Protein AF-A0A951CFN2-F1 (afdb_monomer_lite)

Radius of gyration: 16.42 Å; chains: 1; bounding box: 46×42×39 Å

Sequence (135 aa):
MNLIYYYDVCSMWCALGDEVLAAIQKRYGARVPISRKIALINNGEPMEAGLEQEKWYYDRCDSVTGRRFNHEWIEKSGQSTWVPNAIIQIAEDLGRGDIVRDALKNEGLLGGKPICAAKWRSIWPQRHRDSVLLY

Structure (mmCIF, N/CA/C/O backbone):
data_AF-A0A951CFN2-F1
#
_entry.id   AF-A0A951CFN2-F1
#
loop_
_atom_site.group_PDB
_atom_site.id
_atom_site.type_symbol
_atom_site.label_atom_id
_atom_site.label_alt_id
_atom_site.label_comp_id
_atom_site.label_asym_id
_atom_site.label_entity_id
_atom_site.label_seq_id
_atom_site.pdbx_PDB_ins_code
_atom_site.Cartn_x
_atom_site.Cartn_y
_atom_site.Cartn_z
_atom_site.occupancy
_atom_site.B_iso_or_equiv
_atom_site.auth_seq_id
_atom_site.auth_comp_id
_atom_site.auth_asym_id
_atom_site.auth_atom_id
_atom_site.pdbx_PDB_model_num
ATOM 1 N N . MET A 1 1 ? -21.581 0.044 14.397 1.00 76.12 1 MET A N 1
ATOM 2 C CA . MET A 1 1 ? -21.236 -0.037 12.960 1.00 76.12 1 MET A CA 1
ATOM 3 C C . MET A 1 1 ? -19.751 -0.348 12.869 1.00 76.12 1 MET A C 1
ATOM 5 O O . MET A 1 1 ? -18.993 0.362 13.512 1.00 76.12 1 MET A O 1
ATOM 9 N N . ASN A 1 2 ? -19.346 -1.396 12.151 1.00 90.44 2 ASN A N 1
ATOM 10 C CA . ASN A 1 2 ? -17.934 -1.690 11.883 1.00 90.44 2 ASN A CA 1
ATOM 11 C C . ASN A 1 2 ? -17.636 -1.342 10.425 1.00 90.44 2 ASN A C 1
ATOM 13 O O . ASN A 1 2 ? -18.364 -1.800 9.544 1.00 90.44 2 ASN A O 1
ATOM 17 N N . LEU A 1 3 ? -16.612 -0.527 10.174 1.00 94.56 3 LEU A N 1
ATOM 18 C CA . LEU A 1 3 ? -16.198 -0.191 8.817 1.00 94.56 3 LEU A CA 1
ATOM 19 C C . LEU A 1 3 ? -15.168 -1.220 8.356 1.00 94.56 3 LEU A C 1
ATOM 21 O O . LEU A 1 3 ? -14.098 -1.337 8.945 1.00 94.56 3 LEU A O 1
ATOM 25 N N . ILE A 1 4 ? -15.495 -1.971 7.308 1.00 95.44 4 ILE A N 1
ATOM 26 C CA . ILE A 1 4 ? -14.566 -2.927 6.703 1.00 95.44 4 ILE A CA 1
ATOM 27 C C . ILE A 1 4 ? -13.969 -2.280 5.458 1.00 95.44 4 ILE A C 1
ATOM 29 O O . ILE A 1 4 ? -14.689 -1.972 4.511 1.00 95.44 4 ILE A O 1
ATOM 33 N N . TYR A 1 5 ? -12.656 -2.083 5.469 1.00 94.88 5 TYR A N 1
ATOM 34 C CA . TYR A 1 5 ? -11.898 -1.564 4.344 1.00 94.88 5 TYR A CA 1
ATOM 35 C C . TYR A 1 5 ? -11.246 -2.702 3.567 1.00 94.88 5 TYR A C 1
ATOM 37 O O . TYR A 1 5 ? -10.348 -3.382 4.068 1.00 94.88 5 TYR A O 1
ATOM 45 N N . TYR A 1 6 ? -11.719 -2.899 2.343 1.00 94.00 6 TYR A N 1
ATOM 46 C CA . TYR A 1 6 ? -11.128 -3.824 1.389 1.00 94.00 6 TYR A CA 1
ATOM 47 C C . TYR A 1 6 ? -10.022 -3.111 0.619 1.00 94.00 6 TYR A C 1
ATOM 49 O O . TYR A 1 6 ? -10.272 -2.045 0.056 1.00 94.00 6 TYR A O 1
ATOM 57 N N . TYR A 1 7 ? -8.810 -3.664 0.619 1.00 93.88 7 TYR A N 1
ATOM 58 C CA . TYR A 1 7 ? -7.655 -2.976 0.049 1.00 93.88 7 TYR A CA 1
ATOM 59 C C . TYR A 1 7 ? -6.640 -3.912 -0.599 1.00 93.88 7 TYR A C 1
ATOM 61 O O . TYR A 1 7 ? -6.541 -5.088 -0.260 1.00 93.88 7 TYR A O 1
ATOM 69 N N . ASP A 1 8 ? -5.861 -3.335 -1.505 1.00 91.38 8 ASP A N 1
ATOM 70 C CA . ASP A 1 8 ? -4.626 -3.895 -2.035 1.00 91.38 8 ASP A CA 1
ATOM 71 C C . ASP A 1 8 ? -3.461 -3.091 -1.448 1.00 91.38 8 ASP A C 1
ATOM 73 O O . ASP A 1 8 ? -3.474 -1.855 -1.476 1.00 91.38 8 ASP A O 1
ATOM 77 N N . VAL A 1 9 ? -2.468 -3.770 -0.870 1.00 90.56 9 VAL A N 1
ATOM 78 C CA . VAL A 1 9 ? -1.403 -3.098 -0.111 1.00 90.56 9 VAL A CA 1
ATOM 79 C C . VAL A 1 9 ? -0.488 -2.229 -0.976 1.00 90.56 9 VAL A C 1
ATOM 81 O O . VAL A 1 9 ? 0.074 -1.258 -0.467 1.00 90.56 9 VAL A O 1
ATOM 84 N N . CYS A 1 10 ? -0.381 -2.528 -2.272 1.00 87.88 10 CYS A N 1
ATOM 85 C CA . CYS A 1 10 ? 0.452 -1.798 -3.227 1.00 87.88 10 CYS A CA 1
ATOM 86 C C . CYS A 1 10 ? -0.368 -0.965 -4.223 1.00 87.88 10 CYS A C 1
ATOM 88 O O . CYS A 1 10 ? 0.180 -0.439 -5.188 1.00 87.88 10 CYS A O 1
ATOM 90 N N . SER A 1 11 ? -1.670 -0.792 -3.989 1.00 88.69 11 SER A N 1
ATOM 91 C CA . SER A 1 11 ? -2.496 0.106 -4.793 1.00 88.69 11 SER A CA 1
ATOM 92 C C . SER A 1 11 ? -2.350 1.558 -4.338 1.00 88.69 11 SER A C 1
ATOM 94 O O . SER A 1 11 ? -2.632 1.896 -3.185 1.00 88.69 11 SER A O 1
ATOM 96 N N . MET A 1 12 ? -2.001 2.450 -5.272 1.00 90.12 12 MET A N 1
ATOM 97 C CA . MET A 1 12 ? -1.984 3.899 -5.026 1.00 90.12 12 MET A CA 1
ATOM 98 C C . MET A 1 12 ? -3.346 4.439 -4.561 1.00 90.12 12 MET A C 1
ATOM 100 O O . MET A 1 12 ? -3.410 5.297 -3.684 1.00 90.12 12 MET A O 1
ATOM 104 N N . TRP A 1 13 ? -4.451 3.891 -5.080 1.00 90.75 13 TRP A N 1
ATOM 105 C CA . TRP A 1 13 ? -5.796 4.286 -4.654 1.00 90.75 13 TRP A CA 1
ATOM 106 C C . TRP A 1 13 ? -6.072 3.868 -3.220 1.00 90.75 13 TRP A C 1
ATOM 108 O O . TRP A 1 13 ? -6.681 4.620 -2.461 1.00 90.75 13 TRP A O 1
ATOM 118 N N . CYS A 1 14 ? -5.598 2.683 -2.838 1.00 92.94 14 CYS A N 1
ATOM 119 C CA . CYS A 1 14 ? -5.745 2.220 -1.472 1.00 92.94 14 CYS A CA 1
ATOM 120 C C . CYS A 1 14 ? -4.906 3.057 -0.504 1.00 92.94 14 CYS A C 1
ATOM 122 O O . CYS A 1 14 ? -5.406 3.380 0.570 1.00 92.94 14 CYS A O 1
ATOM 124 N N . ALA A 1 15 ? -3.704 3.481 -0.905 1.00 92.12 15 ALA A N 1
ATOM 125 C CA . ALA A 1 15 ? -2.873 4.378 -0.107 1.00 92.12 15 ALA A CA 1
ATOM 126 C C . ALA A 1 15 ? -3.548 5.736 0.146 1.00 92.12 15 ALA A C 1
ATOM 128 O O . ALA A 1 15 ? -3.550 6.212 1.279 1.00 92.12 15 ALA A O 1
ATOM 129 N N . LEU A 1 16 ? -4.199 6.322 -0.865 1.00 93.12 16 LEU A N 1
ATOM 130 C CA . LEU A 1 16 ? -5.037 7.515 -0.675 1.00 93.12 16 LEU A CA 1
ATOM 131 C C . LEU A 1 16 ? -6.214 7.235 0.275 1.00 93.12 16 LEU A C 1
ATOM 133 O O . LEU A 1 16 ? -6.522 8.038 1.156 1.00 93.12 16 LEU A O 1
ATOM 137 N N . GLY A 1 17 ? -6.861 6.075 0.137 1.00 94.19 17 GLY A N 1
ATOM 138 C CA . GLY A 1 17 ? -7.929 5.647 1.039 1.00 94.19 17 GLY A CA 1
ATOM 139 C C . GLY A 1 17 ? -7.468 5.488 2.492 1.00 94.19 17 GLY A C 1
ATOM 140 O O . GLY A 1 17 ? -8.214 5.824 3.410 1.00 94.19 17 GLY A O 1
ATOM 141 N N . ASP A 1 18 ? -6.228 5.056 2.732 1.00 92.56 18 ASP A N 1
ATOM 142 C CA . ASP A 1 18 ? -5.675 4.957 4.085 1.00 92.56 18 ASP A CA 1
ATOM 143 C C . ASP A 1 18 ? -5.528 6.319 4.765 1.00 92.56 18 ASP A C 1
ATOM 145 O O . ASP A 1 18 ? -5.753 6.417 5.973 1.00 92.56 18 ASP A O 1
ATOM 149 N N . GLU A 1 19 ? -5.212 7.377 4.013 1.00 92.50 19 GLU A N 1
ATOM 150 C CA . GLU A 1 19 ? -5.173 8.746 4.542 1.00 92.50 19 GLU A CA 1
ATOM 151 C C . GLU A 1 19 ? -6.574 9.184 5.012 1.00 92.50 19 GLU A C 1
ATOM 153 O O . GLU A 1 19 ? -6.732 9.756 6.098 1.00 92.50 19 GLU A O 1
ATOM 158 N N . VAL A 1 20 ? -7.618 8.818 4.259 1.00 94.62 20 VAL A N 1
ATOM 159 C CA . VAL A 1 20 ? -9.019 9.039 4.657 1.00 94.62 20 VAL A CA 1
ATOM 160 C C . VAL A 1 20 ? -9.367 8.238 5.914 1.00 94.62 20 VAL A C 1
ATOM 162 O O . VAL A 1 20 ? -9.970 8.781 6.844 1.00 94.62 20 VAL A O 1
ATOM 165 N N . LEU A 1 21 ? -8.959 6.968 5.996 1.00 94.94 21 LEU A N 1
ATOM 166 C CA . LEU A 1 21 ? -9.176 6.151 7.193 1.00 94.94 21 LEU A CA 1
ATOM 167 C C . LEU A 1 21 ? -8.457 6.713 8.419 1.00 94.94 21 LEU A C 1
ATOM 169 O O . LEU A 1 21 ? -9.031 6.715 9.507 1.00 94.94 21 LEU A O 1
ATOM 173 N N . ALA A 1 22 ? -7.236 7.225 8.259 1.00 93.62 22 ALA A N 1
ATOM 174 C CA . ALA A 1 22 ? -6.503 7.878 9.337 1.00 93.62 22 ALA A CA 1
ATOM 175 C C . ALA A 1 22 ? -7.249 9.124 9.839 1.00 93.62 22 ALA A C 1
ATOM 177 O O . ALA A 1 22 ? -7.372 9.329 11.050 1.00 93.62 22 ALA A O 1
ATOM 178 N N . ALA A 1 23 ? -7.823 9.923 8.934 1.00 95.75 23 ALA A N 1
ATOM 179 C CA . ALA A 1 23 ? -8.653 11.070 9.298 1.00 95.75 23 ALA A CA 1
ATOM 180 C C . ALA A 1 23 ? -9.942 10.654 10.034 1.00 95.75 23 ALA A C 1
ATOM 182 O O . ALA A 1 23 ? -10.303 11.271 11.042 1.00 95.75 23 ALA A O 1
ATOM 183 N N . ILE A 1 24 ? -10.610 9.584 9.583 1.00 95.38 24 ILE A N 1
ATOM 184 C CA . ILE A 1 24 ? -11.781 9.000 10.259 1.00 95.38 24 ILE A CA 1
ATOM 185 C C . ILE A 1 24 ? -11.398 8.536 11.666 1.00 95.38 24 ILE A C 1
ATOM 187 O O . ILE A 1 24 ? -12.052 8.924 12.635 1.00 95.38 24 ILE A O 1
ATOM 191 N N . GLN A 1 25 ? -10.314 7.772 11.800 1.00 94.62 25 GLN A N 1
ATOM 192 C CA . GLN A 1 25 ? -9.847 7.261 13.086 1.00 94.62 25 GLN A CA 1
ATOM 193 C C . GLN A 1 25 ? -9.488 8.403 14.043 1.00 94.62 25 GLN A C 1
ATOM 195 O O . GLN A 1 25 ? -9.892 8.379 15.204 1.00 94.62 25 GLN A O 1
ATOM 200 N N . LYS A 1 26 ? -8.798 9.442 13.558 1.00 96.44 26 LYS A N 1
ATOM 201 C CA . LYS A 1 26 ? -8.453 10.633 14.348 1.00 96.44 26 LYS A CA 1
ATOM 202 C C . LYS A 1 26 ? -9.694 11.373 14.854 1.00 96.44 26 LYS A C 1
ATOM 204 O O . LYS A 1 26 ? -9.702 11.855 15.982 1.00 96.44 26 LYS A O 1
ATOM 209 N N . ARG A 1 27 ? -10.742 11.480 14.031 1.00 96.88 27 ARG A N 1
ATOM 210 C CA . ARG A 1 27 ? -11.967 12.226 14.363 1.00 96.88 27 ARG A CA 1
ATOM 211 C C . ARG A 1 27 ? -12.932 11.436 15.246 1.00 96.88 27 ARG A C 1
ATOM 213 O O . ARG A 1 27 ? -13.576 12.006 16.130 1.00 96.88 27 ARG A O 1
ATOM 220 N N . TYR A 1 28 ? -13.077 10.140 14.994 1.00 95.56 28 TYR A N 1
ATOM 221 C CA . TYR A 1 28 ? -14.126 9.327 15.607 1.00 95.56 28 TYR A CA 1
ATOM 222 C C . TYR A 1 28 ? -13.605 8.333 16.648 1.00 95.56 28 TYR A C 1
ATOM 224 O O . TYR A 1 28 ? -14.371 7.960 17.542 1.00 95.56 28 TYR A O 1
ATOM 232 N N . GLY A 1 29 ? -12.318 7.985 16.613 1.00 93.50 29 GLY A N 1
ATOM 233 C CA . GLY A 1 29 ? -11.694 7.057 17.550 1.00 93.50 29 GLY A CA 1
ATOM 234 C C . GLY A 1 29 ? -12.393 5.698 17.560 1.00 93.50 29 GLY A C 1
ATOM 235 O O . GLY A 1 29 ? -12.882 5.221 16.540 1.00 93.50 29 GLY A O 1
ATOM 236 N N . ALA A 1 30 ? -12.517 5.099 18.744 1.00 93.44 30 ALA A N 1
ATOM 237 C CA . ALA A 1 30 ? -13.148 3.790 18.926 1.00 93.44 30 ALA A CA 1
ATOM 238 C C . ALA A 1 30 ? -14.654 3.739 18.579 1.00 93.44 30 ALA A C 1
ATOM 240 O O . ALA A 1 30 ? -15.234 2.658 18.543 1.00 93.44 30 ALA A O 1
ATOM 241 N N . ARG A 1 31 ? -15.305 4.882 18.304 1.00 95.19 31 ARG A N 1
ATOM 242 C CA . ARG A 1 31 ? -16.728 4.923 17.911 1.00 95.19 31 ARG A CA 1
ATOM 243 C C . ARG A 1 31 ? -16.977 4.321 16.528 1.00 95.19 31 ARG A C 1
ATOM 245 O O . ARG A 1 31 ? -18.089 3.880 16.250 1.00 95.19 31 ARG A O 1
ATOM 252 N N . VAL A 1 32 ? -15.957 4.328 15.672 1.00 94.56 32 VAL A N 1
ATOM 253 C CA . VAL A 1 32 ? -15.985 3.711 14.345 1.00 94.56 32 VAL A CA 1
ATOM 254 C C . VAL A 1 32 ? -14.806 2.745 14.277 1.00 94.56 32 VAL A C 1
ATOM 256 O O . VAL A 1 32 ? -13.729 3.142 13.842 1.00 94.56 32 VAL A O 1
ATOM 259 N N . PRO A 1 33 ? -14.962 1.498 14.755 1.00 93.75 33 PRO A N 1
ATOM 260 C CA . PRO A 1 33 ? -13.933 0.489 14.561 1.00 93.75 33 PRO A CA 1
ATOM 261 C C . PRO A 1 3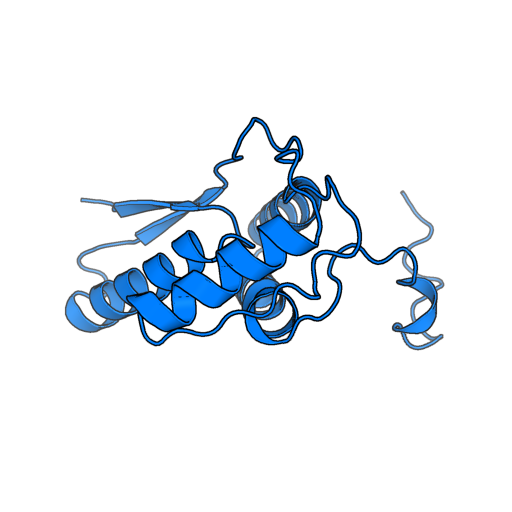3 ? -13.721 0.252 13.061 1.00 93.75 33 PRO A C 1
ATOM 263 O O . PRO A 1 33 ? -14.678 0.233 12.279 1.00 93.75 33 PRO A O 1
ATOM 266 N N . ILE A 1 34 ? -12.451 0.110 12.680 1.00 93.94 34 ILE A N 1
ATOM 267 C CA . ILE A 1 34 ? -12.013 -0.111 11.303 1.00 93.94 34 ILE A CA 1
ATOM 268 C C . ILE A 1 34 ? -11.343 -1.480 11.242 1.00 93.94 34 ILE A C 1
ATOM 270 O O . ILE A 1 34 ? -10.330 -1.714 11.898 1.00 93.94 34 ILE A O 1
ATOM 274 N N . SER A 1 35 ? -11.896 -2.378 10.436 1.00 92.25 35 SER A N 1
ATOM 275 C CA . SER A 1 35 ? -11.266 -3.647 10.070 1.00 92.25 35 SER A CA 1
ATOM 276 C C . SER A 1 35 ? -10.734 -3.563 8.646 1.00 92.25 35 SER A C 1
ATOM 278 O O . SER A 1 35 ? -11.333 -2.901 7.801 1.00 92.25 35 SER A O 1
ATOM 280 N N . ARG A 1 36 ? -9.633 -4.255 8.356 1.00 92.38 36 ARG A N 1
ATOM 281 C CA . ARG A 1 36 ? -9.058 -4.328 7.009 1.00 92.38 36 ARG A CA 1
ATOM 282 C C . ARG A 1 36 ? -9.152 -5.746 6.474 1.00 92.38 36 ARG A C 1
ATOM 284 O O . ARG A 1 36 ? -9.045 -6.700 7.239 1.00 92.38 36 ARG A O 1
ATOM 291 N N . LYS A 1 37 ? -9.373 -5.874 5.171 1.00 92.62 37 LYS A N 1
ATOM 292 C CA . LYS A 1 37 ? -9.350 -7.149 4.455 1.00 92.62 37 LYS A CA 1
ATOM 293 C C . LYS A 1 37 ? -8.666 -6.960 3.113 1.00 92.62 37 LYS A C 1
ATOM 295 O O . LYS A 1 37 ? -8.904 -5.959 2.443 1.00 92.62 37 LYS A O 1
ATOM 300 N N . ILE A 1 38 ? -7.843 -7.922 2.719 1.00 91.62 38 ILE A N 1
ATOM 301 C CA . ILE A 1 38 ? -7.229 -7.902 1.395 1.00 91.62 38 ILE A CA 1
ATOM 302 C C . ILE A 1 38 ? -8.300 -8.143 0.332 1.00 91.62 38 ILE A C 1
ATOM 304 O O . ILE A 1 38 ? -9.153 -9.019 0.479 1.00 91.62 38 ILE A O 1
ATOM 308 N N . ALA A 1 39 ? -8.255 -7.345 -0.731 1.00 89.25 39 ALA A N 1
ATOM 309 C CA . ALA A 1 39 ? -9.045 -7.534 -1.934 1.00 89.25 39 ALA A CA 1
ATOM 310 C C . ALA A 1 39 ? -8.108 -7.638 -3.131 1.00 89.25 39 ALA A C 1
ATOM 312 O O . ALA A 1 39 ? -7.387 -6.698 -3.458 1.00 89.25 39 ALA A O 1
ATOM 313 N N . LEU A 1 40 ? -8.128 -8.802 -3.776 1.00 80.12 40 LEU A N 1
ATOM 314 C CA . LEU A 1 40 ? -7.329 -9.050 -4.964 1.00 80.12 40 LEU A CA 1
ATOM 315 C C . LEU A 1 40 ? -8.006 -8.413 -6.177 1.00 80.12 40 LEU A C 1
ATOM 317 O O . LEU A 1 40 ? -9.136 -8.759 -6.526 1.00 80.12 40 LEU A O 1
ATOM 321 N N . ILE A 1 41 ? -7.299 -7.502 -6.837 1.00 72.50 41 ILE A N 1
ATOM 322 C CA . ILE A 1 41 ? -7.687 -7.005 -8.157 1.00 72.50 41 ILE A CA 1
ATOM 323 C C . ILE A 1 41 ? -7.373 -8.105 -9.174 1.00 72.50 41 ILE A C 1
ATOM 325 O O . ILE A 1 41 ? -6.310 -8.715 -9.099 1.00 72.50 41 ILE A O 1
ATOM 329 N N . ASN A 1 42 ? -8.301 -8.384 -10.096 1.00 75.56 42 ASN A N 1
ATOM 330 C CA . ASN A 1 42 ? -8.130 -9.396 -11.146 1.00 75.56 42 ASN A CA 1
ATOM 331 C C . ASN A 1 42 ? -7.680 -10.777 -10.611 1.00 75.56 42 ASN A C 1
ATOM 333 O O . ASN A 1 42 ? -6.778 -11.398 -11.157 1.00 75.56 42 ASN A O 1
ATOM 337 N N . ASN A 1 43 ? -8.229 -11.232 -9.475 1.00 72.31 43 ASN A N 1
ATOM 338 C CA . ASN A 1 43 ? -7.804 -12.465 -8.782 1.00 72.31 43 ASN A CA 1
ATOM 339 C C . ASN A 1 43 ? -6.302 -12.530 -8.417 1.00 72.31 43 ASN A C 1
ATOM 341 O O . ASN A 1 43 ? -5.776 -13.602 -8.126 1.00 72.31 43 ASN A O 1
ATOM 345 N N . GLY A 1 44 ? -5.608 -11.390 -8.383 1.00 70.81 44 GLY A N 1
ATOM 346 C CA . GLY A 1 44 ? -4.168 -11.313 -8.141 1.00 70.81 44 GLY A CA 1
ATOM 347 C C . GLY A 1 44 ? -3.328 -11.542 -9.398 1.00 70.81 44 GLY A C 1
ATOM 348 O O . GLY A 1 44 ? -2.099 -11.566 -9.311 1.00 70.81 44 GLY A O 1
ATOM 349 N N . GLU A 1 45 ? -3.958 -11.692 -10.561 1.00 75.31 45 GLU A N 1
ATOM 350 C CA . GLU A 1 45 ? -3.264 -11.685 -11.838 1.00 75.31 45 GLU A CA 1
ATOM 351 C C . GLU A 1 45 ? -2.790 -10.267 -12.179 1.00 75.31 45 GLU A C 1
ATOM 353 O O . GLU A 1 45 ? -3.410 -9.276 -11.773 1.00 75.31 45 GLU A O 1
ATOM 358 N N . PRO A 1 46 ? -1.681 -10.138 -12.919 1.00 73.12 46 PRO A N 1
ATOM 359 C CA . PRO A 1 46 ? -1.224 -8.836 -13.361 1.00 73.12 46 PRO A CA 1
ATOM 360 C C . PRO A 1 46 ? -2.268 -8.155 -14.240 1.00 73.12 46 PRO A C 1
ATOM 362 O O . PRO A 1 46 ? -2.933 -8.802 -15.046 1.00 73.12 46 PRO A O 1
ATOM 365 N N . MET A 1 47 ? -2.368 -6.834 -14.133 1.00 68.69 47 MET A N 1
ATOM 366 C CA . MET A 1 47 ? -2.976 -6.066 -15.212 1.00 68.69 47 MET A CA 1
ATOM 367 C C . MET A 1 47 ? -1.926 -5.956 -16.323 1.00 68.69 47 MET A C 1
ATOM 369 O O . MET A 1 47 ? -0.773 -5.622 -16.045 1.00 68.69 47 MET A O 1
ATOM 373 N N . GLU A 1 48 ? -2.279 -6.309 -17.561 1.00 66.19 48 GLU A N 1
ATOM 374 C CA . GLU A 1 48 ? -1.363 -6.273 -18.712 1.00 66.19 48 GLU A CA 1
ATOM 375 C C . GLU A 1 48 ? -1.061 -4.827 -19.140 1.00 66.19 48 GLU A C 1
ATOM 377 O O . GLU A 1 48 ? -1.496 -4.351 -20.185 1.00 66.19 48 GLU A O 1
ATOM 382 N N . ALA A 1 49 ? -0.322 -4.105 -18.302 1.00 69.31 49 ALA A N 1
ATOM 383 C CA . ALA A 1 49 ? 0.185 -2.777 -18.586 1.00 69.31 49 ALA A CA 1
ATOM 384 C C . ALA A 1 49 ? 1.695 -2.838 -18.868 1.00 69.31 49 ALA A C 1
ATOM 386 O O . ALA A 1 49 ? 2.476 -3.525 -18.192 1.00 69.31 49 ALA A O 1
ATOM 387 N N . GLY A 1 50 ? 2.123 -2.113 -19.900 1.00 80.19 50 GLY A N 1
ATOM 388 C CA . GLY A 1 50 ? 3.541 -1.850 -20.145 1.00 80.19 50 GLY A CA 1
ATOM 389 C C . GLY A 1 50 ? 4.122 -0.903 -19.089 1.00 80.19 50 GLY A C 1
ATOM 390 O O . GLY A 1 50 ? 3.387 -0.158 -18.443 1.00 80.19 50 GLY A O 1
ATOM 391 N N . LEU A 1 51 ? 5.453 -0.873 -18.948 1.00 82.62 51 LEU A N 1
ATOM 392 C CA . LEU A 1 51 ? 6.133 0.013 -17.986 1.00 82.62 51 LEU A CA 1
ATOM 393 C C . LEU A 1 51 ? 5.796 1.500 -18.202 1.00 82.62 51 LEU A C 1
ATOM 395 O O . LEU A 1 51 ? 5.639 2.240 -17.235 1.00 82.62 51 LEU A O 1
ATOM 399 N N . GLU A 1 52 ? 5.643 1.939 -19.455 1.00 87.31 52 GLU A N 1
ATOM 400 C CA . GLU A 1 52 ? 5.241 3.318 -19.772 1.00 87.31 52 G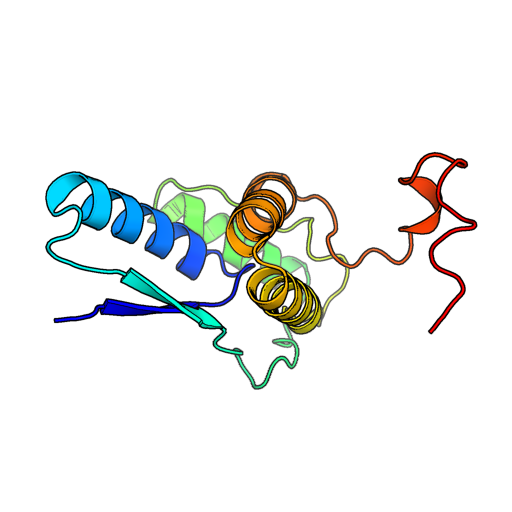LU A CA 1
ATOM 401 C C . GLU A 1 52 ? 3.808 3.630 -19.321 1.00 87.31 52 GLU A C 1
ATOM 403 O O . GLU A 1 52 ? 3.538 4.727 -18.835 1.00 87.31 52 GLU A O 1
ATOM 408 N N . GLN A 1 53 ? 2.897 2.661 -19.441 1.00 87.81 53 GLN A N 1
ATOM 409 C CA . GLN A 1 53 ? 1.508 2.818 -19.018 1.00 87.81 53 GLN A CA 1
ATOM 410 C C . GLN A 1 53 ? 1.398 2.870 -17.493 1.00 87.81 53 GLN A C 1
ATOM 412 O O . GLN A 1 53 ? 0.675 3.718 -16.973 1.00 87.81 53 GLN A O 1
ATOM 417 N N . GLU A 1 54 ? 2.148 2.026 -16.782 1.00 86.12 54 GLU A N 1
ATOM 418 C CA . GLU A 1 54 ? 2.259 2.085 -15.320 1.00 86.12 54 GLU A CA 1
ATOM 419 C C . GLU A 1 54 ? 2.851 3.422 -14.863 1.00 86.12 54 GLU A C 1
ATOM 421 O O . GLU A 1 54 ? 2.292 4.093 -13.995 1.00 86.12 54 GLU A O 1
ATOM 426 N N . LYS A 1 55 ? 3.926 3.885 -15.514 1.00 90.06 55 LYS A N 1
ATOM 427 C CA . LYS A 1 55 ? 4.510 5.199 -15.231 1.00 90.06 55 LYS A CA 1
ATOM 428 C C . LYS A 1 55 ? 3.488 6.323 -15.404 1.00 90.06 55 LYS A C 1
ATOM 430 O O . LYS A 1 55 ? 3.295 7.118 -14.487 1.00 90.06 55 LYS A O 1
ATOM 435 N N . TRP A 1 56 ? 2.804 6.373 -16.548 1.00 91.06 56 TRP A N 1
ATOM 436 C CA . TRP A 1 56 ? 1.752 7.362 -16.793 1.00 91.06 56 TRP A CA 1
ATOM 437 C C . TRP A 1 56 ? 0.637 7.279 -15.742 1.00 91.06 56 TRP A C 1
ATOM 439 O O . TRP A 1 56 ? 0.156 8.305 -15.253 1.00 91.06 56 TRP A O 1
ATOM 449 N N . TYR A 1 57 ? 0.236 6.062 -15.368 1.00 89.00 57 TYR A N 1
ATOM 450 C CA . TYR A 1 57 ? -0.821 5.833 -14.393 1.00 89.00 57 TYR A CA 1
ATOM 451 C C . TYR A 1 57 ? -0.468 6.380 -13.005 1.00 89.00 57 TYR A C 1
ATOM 453 O O . TYR A 1 57 ? -1.341 6.944 -12.343 1.00 89.00 57 TYR A O 1
ATOM 461 N N . TYR A 1 58 ? 0.795 6.275 -12.591 1.00 90.94 58 TYR A N 1
ATOM 462 C CA . TYR A 1 58 ? 1.297 6.858 -11.346 1.00 90.94 58 TYR A CA 1
ATOM 463 C C . TYR A 1 58 ? 1.477 8.380 -11.449 1.00 90.94 58 TYR A C 1
ATOM 465 O O . TYR A 1 58 ? 1.024 9.110 -10.566 1.00 90.94 58 TYR A O 1
ATOM 473 N N . ASP A 1 59 ? 2.061 8.882 -12.541 1.00 91.69 59 ASP A N 1
ATOM 474 C CA . ASP A 1 59 ? 2.293 10.320 -12.749 1.00 91.69 59 ASP A CA 1
ATOM 475 C C . ASP A 1 59 ? 0.980 11.124 -12.772 1.00 91.69 59 ASP A C 1
ATOM 477 O O . ASP A 1 59 ? 0.905 12.242 -12.248 1.00 91.69 59 ASP A O 1
ATOM 481 N N . ARG A 1 60 ? -0.101 10.551 -13.325 1.00 92.69 60 ARG A N 1
ATOM 482 C CA . ARG A 1 60 ? -1.412 11.221 -13.333 1.00 92.69 60 ARG A CA 1
ATOM 483 C C . ARG A 1 60 ? -1.966 11.421 -11.921 1.00 92.69 60 ARG A C 1
ATOM 485 O O . ARG A 1 60 ? -2.751 12.341 -11.708 1.00 92.69 60 ARG A O 1
ATOM 492 N N . CYS A 1 61 ? -1.599 10.558 -10.970 1.00 91.44 61 CYS A N 1
ATOM 493 C CA . CYS A 1 61 ? -2.058 10.667 -9.590 1.00 91.44 61 CYS A CA 1
ATOM 494 C C . CYS A 1 61 ? -1.578 11.978 -8.972 1.00 91.44 61 CYS A C 1
ATOM 496 O O . CYS A 1 61 ? -2.377 12.689 -8.366 1.00 91.44 61 CYS A O 1
ATOM 498 N N . ASP A 1 62 ? -0.314 12.335 -9.201 1.00 92.69 62 ASP A N 1
ATOM 499 C CA . ASP A 1 62 ? 0.259 13.598 -8.735 1.00 92.69 62 ASP A CA 1
ATOM 500 C C . ASP A 1 62 ? -0.480 14.789 -9.356 1.00 92.69 62 ASP A C 1
ATOM 502 O O . ASP A 1 62 ? -0.962 15.674 -8.657 1.00 92.69 62 ASP A O 1
ATOM 506 N N . SER A 1 63 ? -0.720 14.733 -10.668 1.00 90.94 63 SER A N 1
ATOM 507 C CA . SER A 1 63 ? -1.442 15.794 -11.382 1.00 90.94 63 SER A CA 1
ATOM 508 C C . SER A 1 63 ? -2.879 16.010 -10.881 1.00 90.94 63 SER A C 1
ATOM 510 O O . SER A 1 63 ? -3.373 17.134 -10.903 1.00 90.94 63 SER A O 1
ATOM 512 N N . VAL A 1 64 ? -3.569 14.948 -10.448 1.00 91.62 64 VAL A N 1
ATOM 513 C CA . VAL A 1 64 ? -4.982 15.010 -10.023 1.00 91.62 64 VAL A CA 1
ATOM 514 C C . VAL A 1 64 ? -5.137 15.260 -8.523 1.00 91.62 64 VAL A C 1
ATOM 516 O O . VAL A 1 64 ? -6.080 15.926 -8.104 1.00 91.62 64 VAL A O 1
ATOM 519 N N . THR A 1 65 ? -4.247 14.704 -7.702 1.00 90.69 65 THR A N 1
ATOM 520 C CA . THR A 1 65 ? -4.400 14.674 -6.236 1.00 90.69 65 THR A CA 1
ATOM 521 C C . THR A 1 65 ? -3.325 15.466 -5.494 1.00 90.69 65 THR A C 1
ATOM 523 O O . THR A 1 65 ? -3.458 15.683 -4.293 1.00 90.69 65 THR A O 1
ATOM 526 N N . GLY A 1 66 ? -2.250 15.875 -6.176 1.00 91.44 66 GLY A N 1
ATOM 527 C CA . GLY A 1 66 ? -1.030 16.401 -5.556 1.00 91.44 66 GLY A CA 1
ATOM 528 C C . GLY A 1 66 ? -0.217 15.341 -4.805 1.00 91.44 66 GLY A C 1
ATOM 529 O O . GLY A 1 66 ? 0.704 15.681 -4.060 1.00 91.44 66 GLY A O 1
ATOM 530 N N . ARG A 1 67 ? -0.585 14.055 -4.930 1.00 90.94 67 ARG A N 1
ATOM 531 C CA . ARG A 1 67 ? 0.092 12.938 -4.274 1.00 90.94 67 ARG A CA 1
ATOM 532 C C . ARG A 1 67 ? 0.926 12.153 -5.272 1.00 90.94 67 ARG A C 1
ATOM 534 O O . ARG A 1 67 ? 0.398 11.482 -6.159 1.00 90.94 67 ARG A O 1
ATOM 541 N N . ARG A 1 68 ? 2.237 12.180 -5.052 1.00 92.25 68 ARG A N 1
ATOM 542 C CA . ARG A 1 68 ? 3.206 11.405 -5.819 1.00 92.25 68 ARG A CA 1
ATOM 543 C C . ARG A 1 68 ? 3.455 10.035 -5.191 1.00 92.25 68 ARG A C 1
ATOM 545 O O . ARG A 1 68 ? 3.776 9.938 -4.007 1.00 92.25 68 ARG A O 1
ATOM 552 N N . PHE A 1 69 ? 3.363 9.005 -6.021 1.00 93.38 69 PHE A N 1
ATOM 553 C CA . PHE A 1 69 ? 3.767 7.632 -5.724 1.00 93.38 69 PHE A CA 1
ATOM 554 C C . PHE A 1 69 ? 4.899 7.231 -6.675 1.00 93.38 69 PHE A C 1
ATOM 556 O O . PHE A 1 69 ? 5.022 7.802 -7.760 1.00 93.38 69 PHE A O 1
ATOM 563 N N . ASN A 1 70 ? 5.734 6.272 -6.280 1.00 91.56 70 ASN A N 1
ATOM 564 C CA . ASN A 1 70 ? 6.830 5.788 -7.113 1.00 91.56 70 ASN A CA 1
ATOM 565 C C . ASN A 1 70 ? 6.412 4.473 -7.790 1.00 91.56 70 ASN A C 1
ATOM 567 O O . ASN A 1 70 ? 5.938 3.565 -7.117 1.00 91.56 70 ASN A O 1
ATOM 571 N N . HIS A 1 71 ? 6.569 4.370 -9.110 1.00 88.88 71 HIS A N 1
ATOM 572 C CA . HIS A 1 71 ? 6.253 3.161 -9.876 1.00 88.88 71 HIS A CA 1
ATOM 573 C C . HIS A 1 71 ? 7.445 2.187 -9.979 1.00 88.88 71 HIS A C 1
ATOM 575 O O . HIS A 1 71 ? 7.278 1.074 -10.462 1.00 88.88 71 HIS A O 1
ATOM 581 N N . GLU A 1 72 ? 8.649 2.566 -9.532 1.00 89.69 72 GLU A N 1
ATOM 582 C CA . GLU A 1 72 ? 9.890 1.778 -9.679 1.00 89.69 72 GLU A CA 1
ATOM 583 C C . GLU A 1 72 ? 9.904 0.462 -8.884 1.00 89.69 72 GLU A C 1
ATOM 585 O O . GLU A 1 72 ? 10.719 -0.416 -9.165 1.00 89.69 72 GLU A O 1
ATOM 590 N N . TRP A 1 73 ? 8.976 0.271 -7.939 1.00 87.12 73 TRP A N 1
ATOM 591 C CA . TRP A 1 73 ? 8.793 -1.030 -7.284 1.00 87.12 73 TRP A CA 1
ATOM 592 C C . TRP A 1 73 ? 8.227 -2.098 -8.246 1.00 87.12 73 TRP A C 1
ATOM 594 O O . TRP A 1 73 ? 8.284 -3.294 -7.938 1.00 87.12 73 TRP A O 1
ATOM 604 N N . ILE A 1 74 ? 7.675 -1.677 -9.394 1.00 85.75 74 ILE A N 1
ATOM 605 C CA . ILE A 1 74 ? 7.236 -2.523 -10.508 1.00 85.75 74 ILE A CA 1
ATOM 606 C C . ILE A 1 74 ? 8.453 -2.808 -11.392 1.00 85.75 74 ILE A C 1
ATOM 608 O O . ILE A 1 74 ? 8.887 -1.969 -12.176 1.00 85.75 74 ILE A O 1
ATOM 612 N N . GLU A 1 75 ? 9.013 -4.010 -11.274 1.00 83.12 75 GLU A N 1
ATOM 613 C CA . GLU A 1 75 ? 10.281 -4.357 -11.929 1.00 83.12 75 GLU A CA 1
ATOM 614 C C . GLU A 1 75 ? 10.104 -4.895 -13.351 1.00 83.12 75 GLU A C 1
ATOM 616 O O . GLU A 1 75 ? 11.050 -4.920 -14.139 1.00 83.12 75 GLU A O 1
ATOM 621 N N . LYS A 1 76 ? 8.903 -5.371 -13.685 1.00 82.19 76 LYS A N 1
ATOM 622 C CA . LYS A 1 76 ? 8.588 -5.956 -14.989 1.00 82.19 76 LYS A CA 1
ATOM 623 C C . LYS A 1 76 ? 7.142 -5.678 -15.376 1.00 82.19 76 LYS A C 1
ATOM 625 O O . LYS A 1 76 ? 6.269 -5.586 -14.515 1.00 82.19 76 LYS A O 1
ATOM 630 N N . SER A 1 77 ? 6.891 -5.603 -16.682 1.00 80.25 77 SER A N 1
ATOM 631 C CA . SER A 1 77 ? 5.523 -5.597 -17.205 1.00 80.2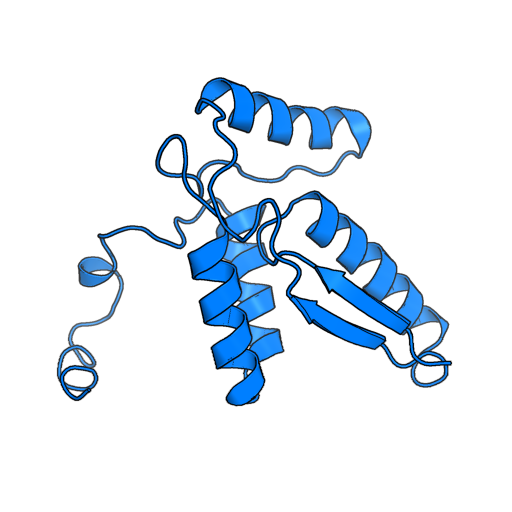5 77 SER A CA 1
ATOM 632 C C . SER A 1 77 ? 4.802 -6.875 -16.773 1.00 80.25 77 SER A C 1
ATOM 634 O O . SER A 1 77 ? 5.411 -7.948 -16.701 1.00 80.25 77 SER A O 1
ATOM 636 N N . GLY A 1 78 ? 3.525 -6.742 -16.419 1.00 76.94 78 GLY A N 1
ATOM 637 C CA . GLY A 1 78 ? 2.759 -7.852 -15.870 1.00 76.94 78 GLY A CA 1
ATOM 638 C C . GLY A 1 78 ? 3.260 -8.314 -14.493 1.00 76.94 78 GLY A C 1
ATOM 639 O O . GLY A 1 78 ? 3.151 -9.492 -14.162 1.00 76.94 78 GLY A O 1
ATOM 640 N N . GLN A 1 79 ? 3.828 -7.433 -13.667 1.00 82.94 79 GLN A N 1
ATOM 641 C CA . GLN A 1 79 ? 3.989 -7.719 -12.239 1.00 82.94 79 GLN A CA 1
ATOM 642 C C . GLN A 1 79 ? 2.640 -7.554 -11.531 1.00 82.94 79 GLN A C 1
ATOM 644 O O . GLN A 1 79 ? 1.991 -6.521 -11.666 1.00 82.94 79 GLN A O 1
ATOM 649 N N . SER A 1 80 ? 2.222 -8.557 -10.759 1.00 83.75 80 SER A N 1
ATOM 650 C CA . SER A 1 80 ? 1.004 -8.464 -9.952 1.00 83.75 80 SER A CA 1
ATOM 651 C C . SER A 1 80 ? 1.277 -8.032 -8.513 1.00 83.75 80 SER A C 1
ATOM 653 O O . SER A 1 80 ? 2.397 -8.121 -8.004 1.00 83.75 80 SER A O 1
ATOM 655 N N . THR A 1 81 ? 0.217 -7.612 -7.825 1.00 86.50 81 THR A N 1
ATOM 656 C CA . THR A 1 81 ? 0.213 -7.315 -6.385 1.00 86.50 81 THR A CA 1
ATOM 657 C C . THR A 1 81 ? -0.021 -8.559 -5.521 1.00 86.50 81 THR A C 1
ATOM 659 O O . THR A 1 81 ? -0.132 -8.457 -4.300 1.00 86.50 81 THR A O 1
ATOM 662 N N . TRP A 1 82 ? -0.075 -9.758 -6.114 1.00 86.94 82 TRP A N 1
ATOM 663 C CA . TRP A 1 82 ? -0.363 -10.994 -5.380 1.00 86.94 82 TRP A CA 1
ATOM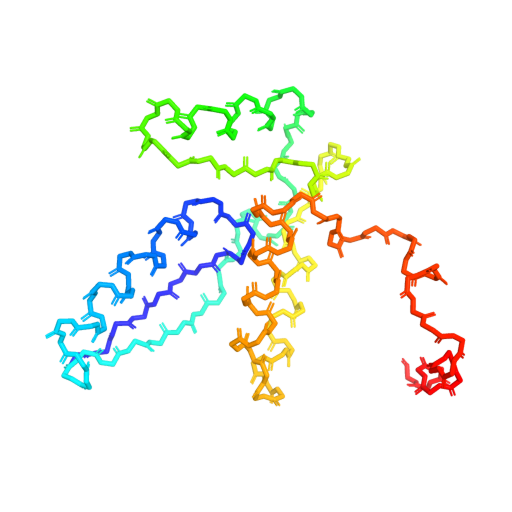 664 C C . TRP A 1 82 ? 0.656 -11.271 -4.274 1.00 86.94 82 TRP A C 1
ATOM 666 O O . TRP A 1 82 ? 0.268 -11.512 -3.135 1.00 86.94 82 TRP A O 1
ATOM 676 N N . VAL A 1 83 ? 1.953 -11.177 -4.584 1.00 87.19 83 VAL A N 1
ATOM 677 C CA . VAL A 1 83 ? 3.028 -11.417 -3.608 1.00 87.19 83 VAL A CA 1
ATOM 678 C C . VAL A 1 83 ? 2.932 -10.462 -2.411 1.00 87.19 83 VAL A C 1
ATOM 680 O O . VAL A 1 83 ? 2.864 -10.956 -1.284 1.00 87.19 83 VAL A O 1
ATOM 683 N N . PRO A 1 84 ? 2.880 -9.123 -2.586 1.00 89.44 84 PRO A N 1
ATOM 684 C CA . PRO A 1 84 ? 2.741 -8.229 -1.440 1.00 89.44 84 PRO A CA 1
ATOM 685 C C . PRO A 1 84 ? 1.444 -8.460 -0.655 1.00 89.44 84 PRO A C 1
ATOM 687 O O . PRO A 1 84 ? 1.480 -8.421 0.575 1.00 89.44 84 PRO A O 1
ATOM 690 N N . ASN A 1 85 ? 0.331 -8.767 -1.331 1.00 91.25 85 ASN A N 1
ATOM 691 C CA . ASN A 1 85 ? -0.945 -9.093 -0.685 1.00 91.25 85 ASN A CA 1
ATOM 692 C C . ASN A 1 85 ? -0.896 -10.413 0.117 1.00 91.25 85 ASN A C 1
ATOM 694 O O . ASN A 1 85 ? -1.508 -10.516 1.180 1.00 91.25 85 ASN A O 1
ATOM 698 N N . ALA A 1 86 ? -0.138 -11.412 -0.337 1.00 90.50 86 ALA A N 1
ATOM 699 C CA . ALA A 1 86 ? 0.080 -12.651 0.407 1.00 90.50 86 ALA A CA 1
ATOM 700 C C . ALA A 1 86 ? 0.977 -12.426 1.636 1.00 90.50 86 ALA A C 1
ATOM 702 O O . ALA A 1 86 ? 0.667 -12.906 2.726 1.00 90.50 86 ALA A O 1
ATOM 703 N N . ILE A 1 87 ? 2.056 -11.648 1.484 1.00 91.88 87 ILE A N 1
ATOM 704 C CA . ILE A 1 87 ? 2.973 -11.301 2.581 1.00 91.88 87 ILE A CA 1
ATOM 705 C C . ILE A 1 87 ? 2.219 -10.602 3.713 1.00 91.88 87 ILE A C 1
ATOM 707 O O . ILE A 1 87 ? 2.393 -10.957 4.879 1.00 91.88 87 ILE A O 1
ATOM 711 N N . ILE A 1 88 ? 1.373 -9.622 3.384 1.00 93.56 88 ILE A N 1
ATOM 712 C CA . ILE A 1 88 ? 0.607 -8.910 4.406 1.00 93.56 88 ILE A CA 1
ATOM 713 C C . ILE A 1 88 ? -0.416 -9.821 5.087 1.00 93.56 88 ILE A C 1
ATOM 715 O O . ILE A 1 88 ? -0.546 -9.742 6.301 1.00 93.56 88 ILE A O 1
ATOM 719 N N . GLN A 1 89 ? -1.073 -10.734 4.363 1.00 92.31 89 GLN A N 1
ATOM 720 C CA . GLN A 1 89 ? -2.002 -11.687 4.977 1.00 92.31 89 GLN A CA 1
ATOM 721 C C . GLN A 1 89 ? -1.298 -12.565 6.024 1.00 92.31 89 GLN A C 1
ATOM 723 O O . GLN A 1 89 ? -1.782 -12.686 7.146 1.00 92.31 89 GLN A O 1
ATOM 728 N N . ILE A 1 90 ? -0.115 -13.096 5.697 1.00 94.38 90 ILE A N 1
ATOM 729 C CA . ILE A 1 90 ? 0.705 -13.871 6.644 1.00 94.38 90 ILE A CA 1
ATOM 730 C C . ILE A 1 90 ? 1.145 -12.994 7.826 1.00 94.38 90 ILE A C 1
ATOM 732 O O . ILE A 1 90 ? 1.146 -13.433 8.974 1.00 94.38 90 ILE A O 1
ATOM 736 N N . ALA A 1 91 ? 1.523 -11.740 7.572 1.00 94.44 91 ALA A N 1
ATOM 737 C CA . ALA A 1 91 ? 1.937 -10.824 8.627 1.00 94.44 91 ALA A CA 1
ATOM 738 C C . ALA A 1 91 ? 0.796 -10.480 9.597 1.00 94.44 91 ALA A C 1
ATOM 740 O O . ALA A 1 91 ? 1.052 -10.352 10.794 1.00 94.44 91 ALA A O 1
ATOM 741 N N . GLU A 1 92 ? -0.440 -10.338 9.113 1.00 92.75 92 GLU A N 1
ATOM 742 C CA . GLU A 1 92 ? -1.630 -10.154 9.955 1.00 92.75 92 GLU A CA 1
ATOM 743 C C . GLU A 1 92 ? -1.842 -11.373 10.869 1.00 92.75 92 GLU A C 1
ATOM 745 O O . GLU A 1 92 ? -1.991 -11.198 12.080 1.00 92.75 92 GLU A O 1
ATOM 750 N N . ASP A 1 93 ? -1.729 -12.597 10.338 1.00 93.81 93 ASP A N 1
ATOM 751 C CA . ASP A 1 93 ? -1.858 -13.838 11.124 1.00 93.81 93 ASP A CA 1
ATOM 752 C C . ASP A 1 93 ? -0.787 -13.951 12.230 1.00 93.81 93 ASP A C 1
ATOM 754 O O . ASP A 1 93 ? -1.022 -14.533 13.290 1.00 93.81 93 ASP A O 1
ATOM 758 N N . LEU A 1 94 ? 0.385 -13.343 12.017 1.00 96.12 94 LEU A N 1
ATOM 759 C CA . LEU A 1 94 ? 1.487 -13.267 12.984 1.00 96.12 94 LEU A CA 1
ATOM 760 C C . LEU A 1 94 ? 1.419 -12.039 13.917 1.00 96.12 94 LEU A C 1
ATOM 762 O O . LEU A 1 94 ? 2.341 -11.819 14.708 1.00 96.12 94 LEU A O 1
ATOM 766 N N . GLY A 1 95 ? 0.379 -11.202 13.821 1.00 94.69 95 GLY A N 1
ATOM 767 C CA . GLY A 1 95 ? 0.236 -9.977 14.621 1.00 94.69 95 GLY A CA 1
ATOM 768 C C . GLY A 1 95 ? 1.239 -8.869 14.264 1.00 94.69 95 GLY A C 1
ATOM 769 O O . GLY A 1 95 ? 1.542 -8.002 15.085 1.00 94.69 95 GLY A O 1
ATOM 770 N N . ARG A 1 96 ? 1.801 -8.905 13.052 1.00 96.00 96 ARG A N 1
ATOM 771 C CA . ARG A 1 96 ? 2.792 -7.950 12.516 1.00 96.00 96 ARG A CA 1
ATOM 772 C C . ARG A 1 96 ? 2.278 -7.160 11.308 1.00 96.00 96 ARG A C 1
ATOM 774 O O . ARG A 1 96 ? 3.060 -6.437 10.689 1.00 96.00 96 ARG A O 1
ATOM 781 N N . GLY A 1 97 ? 0.989 -7.273 10.991 1.00 92.94 97 GLY A N 1
ATOM 782 C CA . GLY A 1 97 ? 0.365 -6.677 9.810 1.00 92.94 97 GLY A CA 1
ATOM 783 C C . GLY A 1 97 ? 0.622 -5.180 9.660 1.00 92.94 97 GLY A C 1
ATOM 784 O O . GLY A 1 97 ? 1.074 -4.739 8.608 1.00 92.94 97 GLY A O 1
ATOM 785 N N . ASP A 1 98 ? 0.448 -4.401 10.730 1.00 91.62 98 ASP A N 1
ATOM 786 C CA . ASP A 1 98 ? 0.659 -2.947 10.702 1.00 91.62 98 ASP A CA 1
ATOM 787 C C . ASP A 1 98 ? 2.078 -2.556 10.261 1.00 91.62 98 ASP A C 1
ATOM 789 O O . ASP A 1 98 ? 2.243 -1.747 9.350 1.00 91.62 98 ASP A O 1
ATOM 793 N N . ILE A 1 99 ? 3.097 -3.195 10.841 1.00 93.06 99 ILE A N 1
ATOM 794 C CA . ILE A 1 99 ? 4.511 -2.920 10.541 1.00 93.06 99 ILE A CA 1
ATOM 795 C C . ILE A 1 99 ? 4.829 -3.273 9.086 1.00 93.06 99 ILE A C 1
ATOM 797 O O . ILE A 1 99 ? 5.481 -2.506 8.379 1.00 93.06 99 ILE A O 1
ATOM 801 N N . VAL A 1 100 ? 4.369 -4.440 8.632 1.00 93.88 100 VAL A N 1
ATOM 802 C CA . VAL A 1 100 ? 4.620 -4.915 7.266 1.00 93.88 100 VAL A CA 1
ATOM 803 C C . VAL A 1 100 ? 3.895 -4.046 6.244 1.00 93.88 100 VAL A C 1
ATOM 805 O O . VAL A 1 100 ? 4.476 -3.685 5.224 1.00 93.88 100 VAL A O 1
ATOM 808 N N . ARG A 1 101 ? 2.653 -3.649 6.527 1.00 92.81 101 ARG A N 1
ATOM 809 C CA . ARG A 1 101 ? 1.870 -2.756 5.670 1.00 92.81 101 ARG A CA 1
ATOM 810 C C . ARG A 1 101 ? 2.538 -1.395 5.521 1.00 92.81 101 ARG A C 1
ATOM 812 O O . ARG A 1 101 ? 2.621 -0.887 4.404 1.00 92.81 101 ARG A O 1
ATOM 819 N N . ASP A 1 102 ? 3.025 -0.829 6.620 1.00 92.00 102 ASP A N 1
ATOM 820 C CA . ASP A 1 102 ? 3.730 0.450 6.603 1.00 92.00 102 ASP A CA 1
ATOM 821 C C . ASP A 1 102 ? 5.046 0.344 5.826 1.00 92.00 102 ASP A C 1
ATOM 823 O O . ASP A 1 102 ? 5.348 1.225 5.023 1.00 92.00 102 ASP A O 1
ATOM 827 N N . ALA A 1 103 ? 5.795 -0.753 5.981 1.00 92.81 103 ALA A N 1
ATOM 828 C CA . ALA A 1 103 ? 7.006 -0.996 5.200 1.00 92.81 103 ALA A CA 1
ATOM 829 C C . ALA A 1 103 ? 6.706 -1.106 3.695 1.00 92.81 103 ALA A C 1
ATOM 831 O O . ALA A 1 103 ? 7.325 -0.408 2.898 1.00 92.81 103 ALA A O 1
ATOM 832 N N . LEU A 1 104 ? 5.723 -1.918 3.292 1.00 92.19 104 LEU A N 1
ATOM 833 C CA . LEU A 1 104 ? 5.356 -2.088 1.879 1.00 92.19 104 LEU A CA 1
ATOM 834 C C . LEU A 1 104 ? 4.922 -0.766 1.229 1.00 92.19 104 LEU A C 1
ATOM 836 O O . LEU A 1 104 ? 5.288 -0.486 0.086 1.00 92.19 104 LEU A O 1
ATOM 840 N N . LYS A 1 105 ? 4.189 0.078 1.961 1.00 90.88 105 LYS A N 1
ATOM 841 C CA . LYS A 1 105 ? 3.755 1.387 1.459 1.00 90.88 105 LYS A CA 1
ATOM 842 C C . LYS A 1 105 ? 4.884 2.403 1.415 1.00 90.88 105 LYS A C 1
ATOM 844 O O . LYS A 1 105 ? 5.082 3.038 0.385 1.00 90.88 105 LYS A O 1
ATOM 849 N N . ASN A 1 106 ? 5.611 2.579 2.513 1.00 91.56 106 ASN A N 1
ATOM 850 C CA . ASN A 1 106 ? 6.627 3.624 2.603 1.00 91.56 106 ASN A CA 1
ATOM 851 C C . ASN A 1 106 ? 7.849 3.292 1.751 1.00 91.56 106 ASN A C 1
ATOM 853 O O . ASN A 1 106 ? 8.329 4.135 1.001 1.00 91.56 106 ASN A O 1
ATOM 857 N N . GLU A 1 107 ? 8.328 2.056 1.824 1.00 92.38 107 GLU A N 1
ATOM 858 C CA . GLU A 1 107 ? 9.533 1.645 1.113 1.00 92.38 107 GLU A CA 1
ATOM 859 C C . GLU A 1 107 ? 9.228 1.299 -0.342 1.00 92.38 107 GLU A C 1
ATOM 861 O O . GLU A 1 107 ? 9.946 1.733 -1.239 1.00 92.38 107 GLU A O 1
ATOM 866 N N . GLY A 1 108 ? 8.148 0.556 -0.583 1.00 90.50 108 GLY A N 1
ATOM 867 C CA . GLY A 1 108 ? 7.757 0.134 -1.923 1.00 90.50 108 GLY A CA 1
ATOM 868 C C . GLY A 1 108 ? 7.008 1.219 -2.682 1.00 90.50 108 GLY A C 1
ATOM 869 O O . GLY A 1 108 ? 7.538 1.815 -3.614 1.00 90.50 108 GLY A O 1
ATOM 870 N N . LEU A 1 109 ? 5.772 1.500 -2.278 1.00 90.12 109 LEU A N 1
ATOM 871 C CA . LEU A 1 109 ? 4.869 2.352 -3.057 1.00 90.12 109 LEU A CA 1
ATOM 872 C C . LEU A 1 109 ? 5.284 3.837 -3.095 1.00 90.12 109 LEU A C 1
ATOM 874 O O . LEU A 1 109 ? 5.079 4.513 -4.101 1.00 90.12 109 LEU A O 1
ATOM 878 N N . LEU A 1 110 ? 5.854 4.361 -2.008 1.00 91.12 110 LEU A N 1
ATOM 879 C CA . LEU A 1 110 ? 6.350 5.739 -1.932 1.00 91.12 110 LEU A CA 1
ATOM 880 C C . LEU A 1 110 ? 7.841 5.827 -2.281 1.00 91.12 110 LEU A C 1
ATOM 882 O O . LEU A 1 110 ? 8.247 6.735 -3.003 1.00 91.12 110 LEU A O 1
ATOM 886 N N . GLY A 1 111 ? 8.649 4.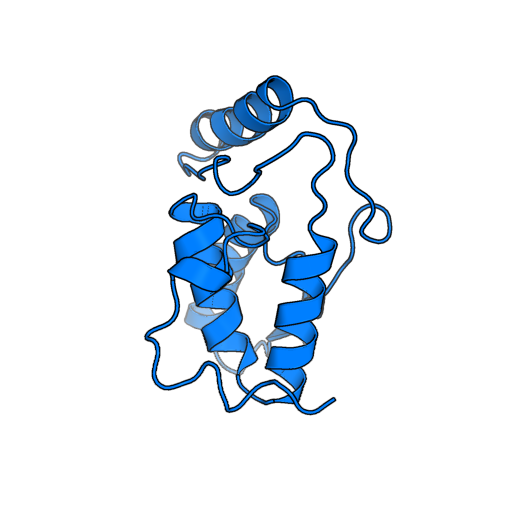889 -1.785 1.00 92.06 111 GLY A N 1
ATOM 887 C CA . GLY A 1 111 ? 10.101 4.877 -1.968 1.00 92.06 111 GLY A CA 1
ATOM 888 C C . GLY A 1 111 ? 10.587 4.242 -3.273 1.00 92.06 111 GLY A C 1
ATOM 889 O O . GLY A 1 111 ? 11.736 4.454 -3.647 1.00 92.06 111 GLY A O 1
ATOM 890 N N . GLY A 1 112 ? 9.741 3.485 -3.974 1.00 91.12 112 GLY A N 1
ATOM 891 C CA . GLY A 1 112 ? 10.091 2.771 -5.205 1.00 91.12 112 GLY A CA 1
ATOM 892 C C . GLY A 1 112 ? 10.956 1.536 -4.993 1.00 91.12 112 GLY A C 1
ATOM 893 O O . GLY A 1 112 ? 11.469 0.983 -5.963 1.00 91.12 112 GLY A O 1
ATOM 894 N N . LYS A 1 113 ? 11.162 1.089 -3.748 1.00 90.88 113 LYS A N 1
ATOM 895 C CA . LYS A 1 113 ? 11.989 -0.091 -3.499 1.00 90.88 113 LYS A CA 1
ATOM 896 C C . LYS A 1 113 ? 11.289 -1.332 -4.050 1.00 90.88 113 LYS A C 1
ATOM 898 O O . LYS A 1 113 ? 10.122 -1.566 -3.734 1.00 90.88 113 LYS A O 1
ATOM 903 N N . PRO A 1 114 ? 12.001 -2.172 -4.810 1.00 87.94 114 PRO A N 1
ATOM 904 C CA . PRO A 1 114 ? 11.453 -3.433 -5.268 1.00 87.94 114 PRO A CA 1
ATOM 905 C C . PRO A 1 114 ? 10.959 -4.312 -4.118 1.00 87.94 114 PRO A C 1
ATOM 907 O O . PRO A 1 114 ? 11.682 -4.552 -3.150 1.00 87.94 114 PRO A O 1
ATOM 910 N N . ILE A 1 115 ? 9.733 -4.817 -4.245 1.00 82.25 115 ILE A N 1
ATOM 911 C CA . ILE A 1 115 ? 9.105 -5.680 -3.233 1.00 82.25 115 ILE A CA 1
ATOM 912 C C . ILE A 1 115 ? 9.328 -7.161 -3.563 1.00 82.25 115 ILE A C 1
ATOM 914 O O . ILE A 1 115 ? 9.507 -7.982 -2.667 1.00 82.25 115 ILE A O 1
ATOM 918 N N . CYS A 1 116 ? 9.342 -7.505 -4.853 1.00 69.38 116 CYS A N 1
ATOM 919 C CA . CYS A 1 116 ? 9.425 -8.888 -5.329 1.00 69.38 116 CYS A CA 1
ATOM 920 C C . CYS A 1 116 ? 10.804 -9.260 -5.898 1.00 69.38 116 CYS A C 1
ATOM 922 O O . CYS A 1 116 ? 10.978 -10.389 -6.362 1.00 69.38 116 CYS A O 1
ATOM 924 N N . ALA A 1 117 ? 11.780 -8.348 -5.846 1.00 58.66 117 ALA A N 1
ATOM 925 C CA . ALA A 1 117 ? 13.061 -8.487 -6.532 1.00 58.66 117 ALA A CA 1
ATOM 926 C C . ALA A 1 117 ? 13.737 -9.804 -6.218 1.00 58.66 117 ALA A C 1
A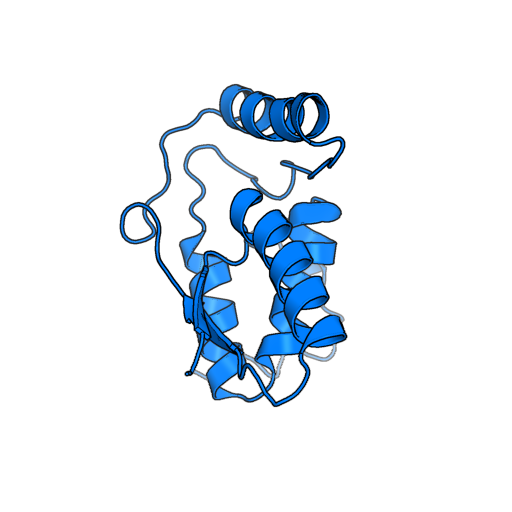TOM 928 O O . ALA A 1 117 ? 14.193 -9.974 -5.099 1.00 58.66 117 ALA A O 1
ATOM 929 N N . ALA A 1 118 ? 13.969 -10.666 -7.211 1.00 46.03 118 ALA A N 1
ATOM 930 C CA . ALA A 1 118 ? 14.748 -11.909 -7.089 1.00 46.03 118 ALA A CA 1
ATOM 931 C C . ALA A 1 118 ? 16.156 -11.744 -6.442 1.00 46.03 118 ALA A C 1
ATOM 933 O O . ALA A 1 118 ? 16.853 -12.721 -6.168 1.00 46.03 118 ALA A O 1
ATOM 934 N N . LYS A 1 119 ? 16.584 -10.506 -6.162 1.00 44.31 119 LYS A N 1
ATOM 935 C CA . LYS A 1 119 ? 17.770 -10.113 -5.395 1.00 44.31 119 LYS A CA 1
ATOM 936 C C . LYS A 1 119 ? 17.590 -10.092 -3.863 1.00 44.31 119 LYS A C 1
ATOM 938 O O . LYS A 1 119 ? 18.403 -9.468 -3.185 1.00 44.31 119 LYS A O 1
ATOM 943 N N . TRP A 1 120 ? 16.645 -10.827 -3.262 1.00 38.84 120 TRP A N 1
ATOM 944 C CA . TRP A 1 120 ? 16.588 -10.957 -1.785 1.00 38.84 120 TRP A CA 1
ATOM 945 C C . TRP A 1 120 ? 17.907 -11.490 -1.178 1.00 38.84 120 TRP A C 1
ATOM 947 O O . TRP A 1 120 ? 18.212 -11.243 -0.013 1.00 38.84 120 TRP A O 1
ATOM 957 N N . ARG A 1 121 ? 18.742 -12.173 -1.979 1.00 38.19 121 ARG A N 1
ATOM 958 C CA . ARG A 1 121 ? 20.048 -12.711 -1.557 1.00 38.19 121 ARG A CA 1
ATOM 959 C C . ARG A 1 121 ? 21.100 -11.661 -1.177 1.00 38.19 121 ARG A C 1
ATOM 961 O O . ARG A 1 121 ? 22.050 -12.030 -0.488 1.00 38.19 121 ARG A O 1
ATOM 968 N N . SER A 1 122 ? 20.988 -10.402 -1.614 1.00 39.31 122 SER A N 1
ATOM 969 C CA . SER A 1 122 ? 22.043 -9.392 -1.398 1.00 39.31 122 SER A CA 1
ATOM 970 C C . SER A 1 122 ? 21.740 -8.354 -0.318 1.00 39.31 122 SER A C 1
ATOM 972 O O . SER A 1 122 ? 22.626 -7.575 0.014 1.00 39.31 122 SER A O 1
ATOM 974 N N . ILE A 1 123 ? 20.517 -8.318 0.219 1.00 40.78 123 ILE A N 1
ATOM 975 C CA . ILE A 1 123 ? 20.055 -7.232 1.107 1.00 40.78 123 ILE A CA 1
ATOM 976 C C . ILE A 1 123 ? 20.021 -7.674 2.583 1.00 40.78 123 ILE A C 1
ATOM 978 O O . ILE A 1 123 ? 19.957 -6.841 3.482 1.00 40.78 123 ILE A O 1
ATOM 982 N N . TRP A 1 124 ? 20.132 -8.979 2.858 1.00 35.78 124 TRP A N 1
ATOM 983 C CA . TRP A 1 124 ? 20.119 -9.511 4.221 1.00 35.78 124 TRP A CA 1
ATOM 984 C C . TRP A 1 124 ? 21.546 -9.770 4.752 1.00 35.78 124 TRP A C 1
ATOM 986 O O . TRP A 1 124 ? 22.330 -10.460 4.083 1.00 35.78 124 TRP A O 1
ATOM 996 N N . PRO A 1 125 ? 21.921 -9.266 5.949 1.00 43.81 125 PRO A N 1
ATOM 997 C CA . PRO A 1 125 ? 23.221 -9.551 6.553 1.00 43.81 125 PRO A CA 1
ATOM 998 C C . PRO A 1 125 ? 23.467 -11.062 6.646 1.00 43.81 125 PRO A C 1
ATOM 1000 O O . PRO A 1 125 ? 22.563 -11.827 6.979 1.00 43.81 125 PRO A O 1
ATOM 1003 N N . GLN A 1 126 ? 24.703 -11.505 6.386 1.00 48.00 126 GLN A N 1
ATOM 1004 C CA . GLN A 1 126 ? 25.096 -12.925 6.322 1.00 48.00 126 GLN A CA 1
ATOM 1005 C C . GLN A 1 126 ? 24.590 -13.779 7.509 1.00 48.00 126 GLN A C 1
ATOM 1007 O O . GLN A 1 126 ? 24.326 -14.961 7.333 1.00 48.00 126 GLN A O 1
ATOM 1012 N N . ARG A 1 127 ? 24.387 -13.172 8.686 1.00 44.47 127 ARG A N 1
ATOM 1013 C CA . ARG A 1 127 ? 24.038 -13.821 9.962 1.00 44.47 127 ARG A CA 1
ATOM 1014 C C . ARG A 1 127 ? 22.674 -14.516 10.060 1.00 44.47 127 ARG A C 1
ATOM 1016 O O . ARG A 1 127 ? 22.431 -15.160 11.071 1.00 44.47 127 ARG A O 1
ATOM 1023 N N . HIS A 1 128 ? 21.804 -14.404 9.064 1.00 44.34 128 HIS A N 1
ATOM 1024 C CA . HIS A 1 128 ? 20.463 -15.014 9.107 1.00 44.34 128 HIS A CA 1
ATOM 1025 C C . HIS A 1 128 ? 20.155 -15.910 7.899 1.00 44.34 128 HIS A C 1
ATOM 1027 O O . HIS A 1 128 ? 19.024 -16.363 7.741 1.00 44.34 128 HIS A O 1
ATOM 1033 N N . ARG A 1 129 ? 21.140 -16.174 7.029 1.00 45.59 129 ARG A N 1
ATOM 1034 C CA . ARG A 1 129 ? 20.952 -17.101 5.899 1.00 45.59 129 ARG A CA 1
ATOM 1035 C C . ARG A 1 129 ? 20.719 -18.542 6.352 1.00 45.59 129 ARG A C 1
ATOM 1037 O O . ARG A 1 129 ? 20.030 -19.280 5.660 1.00 45.59 129 ARG A O 1
ATOM 1044 N N . ASP A 1 130 ? 21.211 -18.898 7.534 1.00 39.19 130 ASP A N 1
ATOM 1045 C CA . ASP A 1 130 ? 21.159 -20.271 8.039 1.00 39.19 130 ASP A CA 1
ATOM 1046 C C . ASP A 1 130 ? 19.868 -20.586 8.817 1.00 39.19 130 ASP A C 1
ATOM 1048 O O . ASP A 1 130 ? 19.695 -21.702 9.291 1.00 39.19 130 ASP A O 1
ATOM 1052 N N . SER A 1 131 ? 18.949 -19.621 8.968 1.00 43.12 131 SER A N 1
ATOM 1053 C CA . SER A 1 131 ? 17.733 -19.783 9.790 1.00 43.12 131 SER A CA 1
ATOM 1054 C C . SER A 1 131 ? 16.449 -20.030 8.992 1.00 43.12 131 SER A C 1
ATOM 1056 O O . SER A 1 131 ? 15.419 -20.303 9.599 1.00 43.12 131 SER A O 1
ATOM 1058 N N . VAL A 1 132 ? 16.483 -19.918 7.658 1.00 40.06 132 VAL A N 1
ATOM 1059 C CA . VAL A 1 132 ? 15.280 -19.978 6.790 1.00 40.06 132 VAL A CA 1
ATOM 1060 C C . VAL A 1 132 ? 15.381 -21.103 5.745 1.00 40.06 132 VAL A C 1
ATOM 1062 O O . VAL A 1 132 ? 14.704 -21.096 4.727 1.00 40.06 132 VAL A O 1
ATOM 1065 N N . LEU A 1 133 ? 16.241 -22.096 5.992 1.00 33.56 133 LEU A N 1
ATOM 1066 C CA . LEU A 1 133 ? 16.292 -23.357 5.242 1.00 33.56 133 LEU A CA 1
ATOM 1067 C C . LEU A 1 133 ? 15.674 -24.491 6.065 1.00 33.56 133 LEU A C 1
ATOM 1069 O O . LEU A 1 133 ? 16.288 -25.531 6.257 1.00 33.56 133 LEU A O 1
ATOM 1073 N N . LEU A 1 134 ? 14.464 -24.284 6.573 1.00 33.91 134 LEU A N 1
ATOM 1074 C CA . LEU A 1 134 ? 13.579 -25.361 7.003 1.00 33.91 134 LEU A CA 1
ATOM 1075 C C . LEU A 1 134 ? 12.148 -24.913 6.682 1.00 33.91 134 LEU A C 1
ATOM 1077 O O . LEU A 1 134 ? 11.745 -23.840 7.130 1.00 33.91 134 LEU A O 1
ATOM 1081 N N . TYR A 1 135 ? 11.445 -25.779 5.944 1.00 34.12 135 TYR A N 1
ATOM 1082 C CA . TYR A 1 135 ? 10.098 -25.679 5.354 1.00 34.12 135 TYR A CA 1
ATOM 1083 C C . TYR A 1 135 ? 10.030 -25.091 3.942 1.00 34.12 135 TYR A C 1
ATOM 1085 O O . TYR A 1 135 ? 10.075 -23.855 3.775 1.00 34.12 135 TYR A O 1
#

Foldseek 3Di:
DEAEAEDQLQDPVVVVVVVVVVVVCVVQPPVHHYHYDYDFDVVQWFDQDFPVRLVVVQVVCCVVPVDHWASLLPPGGGHTSNVLSVVLVVCVVVVNNVVSSCCCCVCPTHVSHHPPDPVPVPPDPPVCPVPPPDD

Secondary structure (DSSP, 8-state):
--EEEEE-TT-HHHHHHHHHHHHHHHHHGGGS-EEEEE--GGGGPPP---HHHHHHHHHHHHHHHS-----TT--STT--SHHHHHHHHHHHHTT-HHHHHHHIIIIIIIT---SS-TTGGGTS-GGGGGGS---

pLDDT: mean 82.46, std 17.81, range [33.56, 96.88]